Protein AF-A0A258B5C8-F1 (afdb_monomer)

Radius of gyration: 17.37 Å; Cα contacts (8 Å, |Δi|>4): 114; chains: 1; bounding box: 36×29×54 Å

Secondary structure (DSSP, 8-state):
---EEEEEESS---HHHHHHHHHTT-TT------------SEETTEE---EEE---TTHHHHHHHHHHHHHHHHS--S-EEEEEE-EEESS---SSEEEEETTEEEEEPPPHHHHHHHHTT--

pLDDT: mean 73.47, std 18.64, range [35.25, 95.62]

Mean predicted aligned error: 10.36 Å

Foldseek 3Di:
DAQEAEAEEADDDDPVVVVCVQPPPDPVCPDDDDDDDDADQDDPHDGFFWDFFDDDPPPVVVVVVVVVVVVVVVDVDRHYYHYDHGTIGTHDDDDFDWDQDPVGIDTDDDDPVVVVVVVVVPD

Nearest PDB structures (foldseek):
  1nvj-assembly1_B  TM=8.997E-01  e=1.009E-05  Escherichia coli
  7l2a-assembly1_B  TM=7.180E-01  e=1.388E-05  Burkholderia multivorans ATCC 17616
  4ap8-assembly1_A  TM=8.754E-01  e=1.768E-03  Homo sapiens
  6jbz-assembly1_C  TM=6.111E-01  e=5.229E-03  Mycobacterium tuberculosis
  2omd-assembly1_B  TM=7.684E-01  e=3.324E-02  Aquifex aeolicus VF5

Solvent-accessible surface area (backbone atoms only — not comparable to full-atom values): 8117 Å² total; per-residue (Å²): 132,84,53,66,46,79,44,80,38,64,69,85,81,60,67,69,60,54,55,48,57,73,48,54,97,40,92,82,62,84,76,85,88,87,86,83,90,74,60,48,77,68,58,98,92,42,83,61,91,49,43,68,35,71,77,64,87,70,55,60,57,50,54,51,50,52,53,52,50,59,49,48,78,74,40,97,64,82,67,50,76,48,77,47,73,34,42,82,41,62,26,72,71,82,71,83,49,67,47,79,48,101,93,45,75,41,77,55,74,83,57,76,66,55,57,59,56,52,57,74,68,73,121

Sequence (123 aa):
MQNSFIRIQEADFDLTTEVKALRKADPRVGAVVTFVGTVRDMNDGSVVKGMTLEHYPGMTEKALEEIISKAKDRWDIYKTLVIHRVGPLQPEDPFWKKEDTPEGARWVDARITDDAAMARWNK

Structure (mmCIF, N/CA/C/O backbone):
data_AF-A0A258B5C8-F1
#
_entry.id   AF-A0A258B5C8-F1
#
loop_
_atom_site.group_PDB
_atom_site.id
_atom_site.type_symbol
_atom_site.label_atom_id
_atom_site.label_alt_id
_atom_site.label_comp_id
_atom_site.label_asym_id
_atom_site.label_entity_id
_atom_site.label_seq_id
_atom_site.pdbx_PDB_ins_code
_atom_site.Cartn_x
_atom_site.Cartn_y
_atom_site.Cartn_z
_atom_site.occupancy
_atom_site.B_iso_or_equiv
_atom_site.auth_seq_id
_atom_site.auth_comp_id
_atom_site.auth_asym_id
_atom_site.auth_atom_id
_atom_site.pdbx_PDB_model_num
ATOM 1 N N . MET A 1 1 ? -7.441 12.570 14.337 1.00 42.81 1 MET A N 1
ATOM 2 C CA . MET A 1 1 ? -6.109 12.233 13.788 1.00 42.81 1 MET A CA 1
ATOM 3 C C . MET A 1 1 ? -6.305 11.114 12.786 1.00 42.81 1 MET A C 1
ATOM 5 O O . MET A 1 1 ? -6.924 10.116 13.135 1.00 42.81 1 MET A O 1
ATOM 9 N N . GLN A 1 2 ? -5.931 11.328 11.527 1.00 54.56 2 GLN A N 1
ATOM 10 C CA . GLN A 1 2 ? -6.181 10.355 10.466 1.00 54.56 2 GLN A CA 1
ATOM 11 C C . GLN A 1 2 ? -5.204 9.181 10.619 1.00 54.56 2 GLN A C 1
ATOM 13 O O . GLN A 1 2 ? -4.013 9.335 10.384 1.00 54.56 2 GLN A O 1
ATOM 18 N N . ASN A 1 3 ? -5.705 8.007 11.013 1.00 73.56 3 ASN A N 1
ATOM 19 C CA . ASN A 1 3 ? -4.907 6.779 11.114 1.00 73.56 3 ASN A CA 1
ATOM 20 C C . ASN A 1 3 ? -4.712 6.149 9.724 1.00 73.56 3 ASN A C 1
ATOM 22 O O . ASN A 1 3 ? -5.252 5.081 9.428 1.00 73.56 3 ASN A O 1
ATOM 26 N N . SER A 1 4 ? -4.020 6.867 8.845 1.00 80.38 4 SER A N 1
ATOM 27 C CA . SER A 1 4 ? -3.594 6.383 7.535 1.00 80.38 4 SER A CA 1
ATOM 28 C C . SER A 1 4 ? -2.086 6.279 7.510 1.00 80.38 4 SER A C 1
ATOM 30 O O . SER A 1 4 ? -1.396 7.229 7.865 1.00 80.38 4 SER A O 1
ATOM 32 N N . PHE A 1 5 ? -1.593 5.121 7.093 1.00 89.88 5 PHE A N 1
ATOM 33 C CA . PHE A 1 5 ? -0.169 4.845 7.008 1.00 89.88 5 PHE A CA 1
ATOM 34 C C . PHE A 1 5 ? 0.172 4.452 5.575 1.00 89.88 5 PHE A C 1
ATOM 36 O O . PHE A 1 5 ? -0.434 3.535 5.022 1.00 89.88 5 PHE A O 1
ATOM 43 N N . ILE A 1 6 ? 1.142 5.136 4.979 1.00 92.19 6 ILE A N 1
ATOM 44 C CA . ILE A 1 6 ? 1.735 4.759 3.697 1.00 92.19 6 ILE A CA 1
ATOM 45 C C . ILE A 1 6 ? 3.202 4.455 3.961 1.00 92.19 6 ILE A C 1
ATOM 47 O O . ILE A 1 6 ? 3.883 5.215 4.649 1.00 92.19 6 ILE A O 1
ATOM 51 N N . ARG A 1 7 ? 3.675 3.320 3.452 1.00 92.94 7 ARG A N 1
ATOM 52 C CA . ARG A 1 7 ? 5.084 2.935 3.501 1.00 92.94 7 ARG A CA 1
ATOM 53 C C . ARG A 1 7 ? 5.547 2.515 2.121 1.00 92.94 7 ARG A C 1
ATOM 55 O O . ARG A 1 7 ? 5.043 1.537 1.574 1.00 92.94 7 ARG A O 1
ATOM 62 N N . ILE A 1 8 ? 6.528 3.242 1.605 1.00 89.06 8 ILE A N 1
ATOM 63 C CA . ILE A 1 8 ? 7.313 2.838 0.446 1.00 89.06 8 ILE A CA 1
ATOM 64 C C . ILE A 1 8 ? 8.622 2.262 0.985 1.00 89.06 8 ILE A C 1
ATOM 66 O O . ILE A 1 8 ? 9.316 2.935 1.746 1.00 89.06 8 ILE A O 1
ATOM 70 N N . GLN A 1 9 ? 8.921 0.995 0.694 1.00 89.12 9 GLN A N 1
ATOM 71 C CA . GLN A 1 9 ? 10.066 0.303 1.305 1.00 89.12 9 GLN A CA 1
ATOM 72 C C . GLN A 1 9 ? 10.645 -0.786 0.402 1.00 89.12 9 GLN A C 1
ATOM 74 O O . GLN A 1 9 ? 9.924 -1.386 -0.378 1.00 89.12 9 GLN A O 1
ATOM 79 N N . GLU A 1 10 ? 11.930 -1.107 0.532 1.00 84.38 10 GLU A N 1
ATOM 80 C CA . GLU A 1 10 ? 12.522 -2.226 -0.224 1.00 84.38 10 GLU A CA 1
ATOM 81 C C . GLU A 1 10 ? 12.266 -3.584 0.435 1.00 84.38 10 GLU A C 1
ATOM 83 O O . GLU A 1 10 ? 11.944 -4.586 -0.219 1.00 84.38 10 GLU A O 1
ATOM 88 N N . ALA A 1 11 ? 12.388 -3.596 1.763 1.00 88.38 11 ALA A N 1
ATOM 89 C CA . ALA A 1 11 ? 12.211 -4.783 2.576 1.00 88.38 11 ALA A CA 1
ATOM 90 C C . ALA A 1 11 ? 10.814 -5.381 2.388 1.00 88.38 11 ALA A C 1
ATOM 92 O O . ALA A 1 11 ? 9.822 -4.668 2.201 1.00 88.38 11 ALA A O 1
ATOM 93 N N . ASP A 1 12 ? 10.746 -6.704 2.480 1.00 87.31 12 ASP A N 1
ATOM 94 C CA . ASP A 1 12 ? 9.469 -7.400 2.498 1.00 87.31 12 ASP A CA 1
ATOM 95 C C . ASP A 1 12 ? 8.669 -7.089 3.770 1.00 87.31 12 ASP A C 1
ATOM 97 O O . ASP A 1 12 ? 9.188 -6.513 4.733 1.00 87.31 12 ASP A O 1
ATOM 101 N N . PHE A 1 13 ? 7.392 -7.457 3.773 1.00 91.12 13 PHE A N 1
ATOM 102 C CA . PHE A 1 13 ? 6.505 -7.251 4.913 1.00 91.12 13 PHE A CA 1
ATOM 103 C C . PHE A 1 13 ? 5.781 -8.543 5.298 1.00 91.12 13 PHE A C 1
ATOM 105 O O . PHE A 1 13 ? 5.433 -9.363 4.454 1.00 91.12 13 PHE A O 1
ATOM 112 N N . ASP A 1 14 ? 5.499 -8.706 6.592 1.00 94.25 14 ASP A N 1
ATOM 113 C CA . ASP A 1 14 ? 4.679 -9.814 7.082 1.00 94.25 14 ASP A CA 1
ATOM 114 C C . ASP A 1 14 ? 3.212 -9.385 7.185 1.00 94.25 14 ASP A C 1
ATOM 116 O O . ASP A 1 14 ? 2.821 -8.657 8.101 1.00 94.25 14 ASP A O 1
ATOM 120 N N . LEU A 1 15 ? 2.376 -9.873 6.266 1.00 91.81 15 LEU A N 1
ATOM 121 C CA . LEU A 1 15 ? 0.947 -9.544 6.215 1.00 91.81 15 LEU A CA 1
ATOM 122 C C . LEU A 1 15 ? 0.243 -9.759 7.563 1.00 91.81 15 LEU A C 1
ATOM 124 O O . LEU A 1 15 ? -0.596 -8.952 7.969 1.00 91.81 15 LEU A O 1
ATOM 128 N N . THR A 1 16 ? 0.580 -10.838 8.272 1.00 93.88 16 THR A N 1
ATOM 129 C CA . THR A 1 16 ? -0.065 -11.178 9.546 1.00 93.88 16 THR A CA 1
ATOM 130 C C . THR A 1 16 ? 0.218 -10.121 10.610 1.00 93.88 16 THR A C 1
ATOM 132 O O . THR A 1 16 ? -0.690 -9.715 11.344 1.00 93.88 16 THR A O 1
ATOM 135 N N . THR A 1 17 ? 1.462 -9.660 10.700 1.00 94.38 17 THR A N 1
ATOM 136 C CA . THR A 1 17 ? 1.892 -8.596 11.610 1.00 94.38 17 THR A CA 1
ATOM 137 C C . THR A 1 17 ? 1.176 -7.291 11.292 1.00 94.38 17 THR A C 1
ATOM 139 O O . THR A 1 17 ? 0.645 -6.648 12.201 1.00 94.38 17 THR A O 1
ATOM 142 N N . GLU A 1 18 ? 1.064 -6.944 10.012 1.00 94.81 18 GLU A N 1
ATOM 143 C CA . GLU A 1 18 ? 0.440 -5.694 9.578 1.00 94.81 18 GLU A CA 1
ATOM 144 C C . GLU A 1 18 ? -1.074 -5.663 9.833 1.00 94.81 18 GLU A C 1
ATOM 146 O O . GLU A 1 18 ? -1.614 -4.689 10.369 1.00 94.81 18 GLU A O 1
ATOM 151 N N . VAL A 1 19 ? -1.772 -6.771 9.576 1.00 92.88 19 VAL A N 1
ATOM 152 C CA . VAL A 1 19 ? -3.200 -6.911 9.908 1.00 92.88 19 VAL A CA 1
ATOM 153 C C . VAL A 1 19 ? -3.432 -6.850 11.418 1.00 92.88 19 VAL A C 1
ATOM 155 O O . VAL A 1 19 ? -4.377 -6.201 11.881 1.00 92.88 19 VAL A O 1
ATOM 158 N N . LYS A 1 20 ? -2.569 -7.493 12.216 1.00 92.44 20 LYS A N 1
ATOM 159 C CA . LYS A 1 20 ? -2.639 -7.405 13.683 1.00 92.44 20 LYS A CA 1
ATOM 160 C C . LYS A 1 20 ? -2.452 -5.964 14.155 1.00 92.44 20 LYS A C 1
ATOM 162 O O . LYS A 1 20 ? -3.200 -5.529 15.029 1.00 92.44 20 LYS A O 1
ATOM 167 N N . ALA A 1 21 ? -1.509 -5.219 13.576 1.00 91.44 21 ALA A N 1
ATOM 168 C CA . ALA A 1 21 ? -1.266 -3.818 13.910 1.00 91.44 21 ALA A CA 1
ATOM 169 C C . ALA A 1 21 ? -2.473 -2.923 13.579 1.00 91.44 21 ALA A C 1
ATOM 171 O O . ALA A 1 21 ? -2.882 -2.122 14.423 1.00 91.44 21 ALA A O 1
ATOM 172 N N . LEU A 1 22 ? -3.112 -3.117 12.417 1.00 90.00 22 LEU A N 1
ATOM 173 C CA . LEU A 1 22 ? -4.345 -2.408 12.054 1.00 90.00 22 LEU A CA 1
ATOM 174 C C . LEU A 1 22 ? -5.457 -2.634 13.090 1.00 90.00 22 LEU A C 1
ATOM 176 O O . LEU A 1 22 ? -6.100 -1.683 13.535 1.00 90.00 22 LEU A O 1
ATOM 180 N N . ARG A 1 23 ? -5.649 -3.871 13.555 1.00 88.81 23 ARG A N 1
ATOM 181 C CA . ARG A 1 23 ? -6.685 -4.188 14.557 1.00 88.81 23 ARG A CA 1
ATOM 182 C C . ARG A 1 23 ? -6.320 -3.781 15.981 1.00 88.81 23 ARG A C 1
ATOM 184 O O . ARG A 1 23 ? -7.207 -3.648 16.822 1.00 88.81 23 ARG A O 1
ATOM 191 N N . LYS A 1 24 ? -5.030 -3.622 16.282 1.00 87.75 24 LYS A N 1
ATOM 192 C CA . LYS A 1 24 ? -4.547 -3.457 17.654 1.00 87.75 24 LYS A CA 1
ATOM 193 C C . LYS A 1 24 ? -5.212 -2.260 18.338 1.00 87.75 24 LYS A C 1
ATOM 195 O O . LYS A 1 24 ? -5.257 -1.158 17.786 1.00 87.75 24 LYS A O 1
ATOM 200 N N . ALA A 1 25 ? -5.679 -2.512 19.562 1.00 80.38 25 ALA A N 1
ATOM 201 C CA . ALA A 1 25 ? -6.198 -1.521 20.502 1.00 80.38 25 ALA A CA 1
ATOM 202 C C . ALA A 1 25 ? -7.348 -0.638 19.972 1.00 80.38 25 ALA A C 1
ATOM 204 O O . ALA A 1 25 ? -7.529 0.471 20.463 1.00 80.38 25 ALA A O 1
ATOM 205 N N . ASP A 1 26 ? -8.135 -1.111 18.995 1.00 88.00 26 ASP A N 1
ATOM 206 C CA . ASP A 1 26 ? -9.347 -0.411 18.554 1.00 88.00 26 ASP A CA 1
ATOM 207 C C . ASP A 1 26 ? -10.550 -1.371 18.501 1.00 88.00 26 ASP A C 1
ATOM 209 O O . ASP A 1 26 ? -10.706 -2.110 17.525 1.00 88.00 26 ASP A O 1
ATOM 213 N N . PRO A 1 27 ? -11.408 -1.388 19.541 1.00 86.81 27 PRO A N 1
ATOM 214 C CA . PRO A 1 27 ? -12.540 -2.310 19.626 1.00 86.81 27 PRO A CA 1
ATOM 215 C C . PRO A 1 27 ? -13.628 -2.043 18.577 1.00 86.81 27 PRO A C 1
ATOM 217 O O . PRO A 1 27 ? -14.506 -2.881 18.396 1.00 86.81 27 PRO A O 1
ATOM 220 N N . ARG A 1 28 ? -13.581 -0.905 17.869 1.00 89.88 28 ARG A N 1
ATOM 221 C CA . ARG A 1 28 ? -14.528 -0.594 16.788 1.00 89.88 28 ARG A CA 1
ATOM 222 C C . ARG A 1 28 ? -14.228 -1.381 15.512 1.00 89.88 28 ARG A C 1
ATOM 224 O O . ARG A 1 28 ? -15.103 -1.540 14.669 1.00 89.88 28 ARG A O 1
ATOM 231 N N . VAL A 1 29 ? -13.002 -1.884 15.349 1.00 90.19 29 VAL A N 1
ATOM 232 C CA . VAL A 1 29 ? -12.587 -2.613 14.143 1.00 90.19 29 VAL A CA 1
ATOM 233 C C . VAL A 1 29 ? -13.184 -4.027 14.148 1.00 90.19 29 VAL A C 1
ATOM 235 O O . VAL A 1 29 ? -12.587 -4.972 14.665 1.00 90.19 29 VAL A O 1
ATOM 238 N N . GLY A 1 30 ? -14.366 -4.170 13.543 1.00 90.38 30 GLY A N 1
ATOM 239 C CA . GLY A 1 30 ? -15.073 -5.449 13.390 1.00 90.38 30 GLY A CA 1
ATOM 240 C C . GLY A 1 30 ? -14.647 -6.282 12.174 1.00 90.38 30 GLY A C 1
ATOM 241 O O . GLY A 1 30 ? -14.880 -7.488 12.151 1.00 90.38 30 GLY A O 1
ATOM 242 N N . ALA A 1 31 ? -13.994 -5.672 11.182 1.00 92.00 31 ALA A N 1
ATOM 243 C CA . ALA A 1 31 ? -13.540 -6.343 9.966 1.00 92.00 31 ALA A CA 1
ATOM 244 C C . ALA A 1 31 ? -12.244 -5.716 9.432 1.00 92.00 31 ALA A C 1
ATOM 246 O O . ALA A 1 31 ? -12.003 -4.522 9.609 1.00 92.00 31 ALA A O 1
ATOM 247 N N . VAL A 1 32 ? -11.422 -6.527 8.761 1.00 93.31 32 VAL A N 1
ATOM 248 C CA . VAL A 1 32 ? -10.259 -6.074 7.986 1.00 93.31 32 VAL A CA 1
ATOM 249 C C . VAL A 1 32 ? -10.307 -6.750 6.627 1.00 93.31 32 VAL A C 1
ATOM 251 O O . VAL A 1 32 ? -10.473 -7.965 6.549 1.00 93.31 32 VAL A O 1
ATOM 254 N N . VAL A 1 33 ? -10.147 -5.957 5.573 1.00 95.62 33 VAL A N 1
ATOM 255 C CA . VAL A 1 33 ? -10.016 -6.433 4.196 1.00 95.62 33 VAL A CA 1
ATOM 256 C C . VAL A 1 33 ? -8.583 -6.181 3.753 1.00 95.62 33 VAL A C 1
ATOM 258 O O . VAL A 1 33 ? -8.039 -5.107 4.011 1.00 95.62 33 VAL A O 1
ATOM 261 N N . THR A 1 34 ? -7.969 -7.169 3.107 1.00 94.19 34 THR A N 1
ATOM 262 C CA . THR A 1 34 ? -6.607 -7.067 2.582 1.00 94.19 34 THR A CA 1
ATOM 263 C C . THR A 1 34 ? -6.566 -7.422 1.107 1.00 94.19 34 THR A C 1
ATOM 265 O O . THR A 1 34 ? -7.332 -8.250 0.617 1.00 94.19 34 THR A O 1
ATOM 268 N N . PHE A 1 35 ? -5.630 -6.792 0.409 1.00 93.75 35 PHE A N 1
ATOM 269 C CA . PHE A 1 35 ? -5.227 -7.145 -0.940 1.00 93.75 35 PHE A CA 1
ATOM 270 C C . PHE A 1 35 ? -3.701 -7.198 -0.959 1.00 93.75 35 PHE A C 1
ATOM 272 O O . PHE A 1 35 ? -3.053 -6.298 -0.427 1.00 93.75 35 PHE A O 1
ATOM 279 N N . VAL A 1 36 ? -3.137 -8.255 -1.540 1.00 90.62 36 VAL A N 1
ATOM 280 C CA . VAL A 1 36 ? -1.692 -8.409 -1.731 1.00 90.62 36 VAL A CA 1
ATOM 281 C C . VAL A 1 36 ? -1.461 -8.741 -3.196 1.00 90.62 36 VAL A C 1
ATOM 283 O O . VAL A 1 36 ? -1.923 -9.775 -3.677 1.00 90.62 36 VAL A O 1
ATOM 286 N N . GLY A 1 37 ? -0.777 -7.842 -3.898 1.00 84.38 37 GLY A N 1
ATOM 287 C CA . GLY A 1 37 ? -0.241 -8.118 -5.223 1.00 84.38 37 GLY A CA 1
ATOM 288 C C . GLY A 1 37 ? 1.085 -8.855 -5.085 1.00 84.38 37 GLY A C 1
ATOM 289 O O . GLY A 1 37 ? 1.917 -8.471 -4.265 1.00 84.38 37 GLY A O 1
ATOM 290 N N . THR A 1 38 ? 1.264 -9.917 -5.863 1.00 76.31 38 THR A N 1
ATOM 291 C CA . THR A 1 38 ? 2.550 -10.595 -6.005 1.00 76.31 38 THR A CA 1
ATOM 292 C C . THR A 1 38 ? 2.951 -10.611 -7.464 1.00 76.31 38 THR A C 1
ATOM 294 O O . THR A 1 38 ? 2.129 -10.828 -8.358 1.00 76.31 38 THR A O 1
ATOM 297 N N . VAL A 1 39 ? 4.243 -10.452 -7.645 1.00 69.00 39 VAL A N 1
ATOM 298 C CA . VAL A 1 39 ? 4.987 -10.523 -8.887 1.00 69.00 39 VAL A CA 1
ATOM 299 C C . VAL A 1 39 ? 4.774 -11.906 -9.546 1.00 69.00 39 VAL A C 1
ATOM 301 O O . VAL A 1 39 ? 4.917 -12.920 -8.857 1.00 69.00 39 VAL A O 1
ATOM 304 N N . ARG A 1 40 ? 4.334 -11.990 -10.814 1.00 64.75 40 ARG A N 1
ATOM 305 C CA . ARG A 1 40 ? 3.987 -13.265 -11.484 1.00 64.75 40 ARG A CA 1
ATOM 306 C C . ARG A 1 40 ? 5.127 -13.809 -12.350 1.00 64.75 40 ARG A C 1
ATOM 308 O O . ARG A 1 40 ? 5.844 -13.086 -13.013 1.00 64.75 40 ARG A O 1
ATOM 315 N N . ASP A 1 41 ? 5.244 -15.129 -12.407 1.00 51.72 41 ASP A N 1
ATOM 316 C CA . ASP A 1 41 ? 6.360 -15.819 -13.075 1.00 51.72 41 ASP A CA 1
ATOM 317 C C . ASP A 1 41 ? 6.231 -15.912 -14.620 1.00 51.72 41 ASP A C 1
ATOM 319 O O . ASP A 1 41 ? 7.098 -16.470 -15.290 1.00 51.72 41 ASP A O 1
ATOM 323 N N . MET A 1 42 ? 5.143 -15.408 -15.228 1.00 52.09 42 MET A N 1
ATOM 324 C CA . MET A 1 42 ? 4.875 -15.565 -16.667 1.00 52.09 42 MET A CA 1
ATOM 325 C C . MET A 1 42 ? 4.020 -14.430 -17.241 1.00 52.09 42 MET A C 1
ATOM 327 O O . MET A 1 42 ? 2.815 -14.362 -16.982 1.00 52.09 42 MET A O 1
ATOM 331 N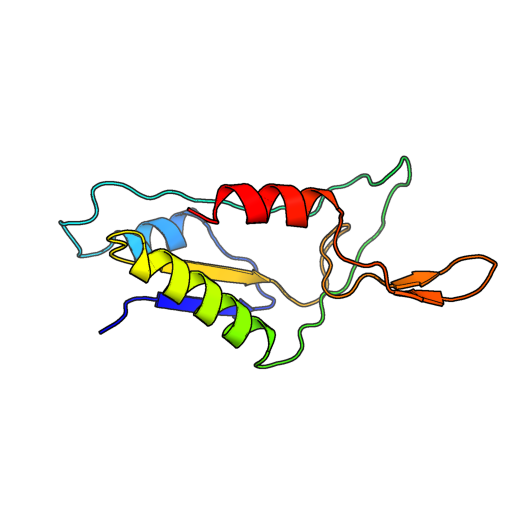 N . ASN A 1 43 ? 4.610 -13.659 -18.159 1.00 52.69 43 ASN A N 1
ATOM 332 C CA . ASN A 1 43 ? 3.904 -12.673 -18.976 1.00 52.69 43 ASN A CA 1
ATOM 333 C C . ASN A 1 43 ? 3.980 -13.087 -20.454 1.00 52.69 43 ASN A C 1
ATOM 335 O O . ASN A 1 43 ? 5.068 -13.355 -20.972 1.00 52.69 43 ASN A O 1
ATOM 339 N N . ASP A 1 44 ? 2.823 -13.174 -21.119 1.00 54.50 44 ASP A N 1
ATOM 340 C CA . ASP A 1 44 ? 2.670 -13.434 -22.562 1.00 54.50 44 ASP A CA 1
ATOM 341 C C . ASP A 1 44 ? 3.572 -14.556 -23.134 1.00 54.50 44 ASP A C 1
ATOM 343 O O . ASP A 1 44 ? 4.105 -14.460 -24.237 1.00 54.50 44 ASP A O 1
ATOM 347 N N . GLY A 1 45 ? 3.750 -15.649 -22.381 1.00 52.56 45 GLY A N 1
ATOM 348 C CA . GLY A 1 45 ? 4.496 -16.836 -22.828 1.00 52.56 45 GLY A CA 1
ATOM 349 C C . GLY A 1 45 ? 6.024 -16.744 -22.718 1.00 52.56 45 GLY A C 1
ATOM 350 O O . GLY A 1 45 ? 6.716 -17.637 -23.204 1.00 52.56 45 GLY A O 1
ATOM 351 N N . SER A 1 46 ? 6.560 -15.708 -22.067 1.00 47.00 46 SER A N 1
ATOM 352 C CA . SER A 1 46 ? 7.999 -15.533 -21.837 1.00 47.00 46 SER A CA 1
ATOM 353 C C . SER A 1 46 ? 8.369 -15.688 -20.354 1.00 47.00 46 SER A C 1
ATOM 355 O O . SER A 1 46 ? 7.697 -15.151 -19.476 1.00 47.00 46 SER A O 1
ATOM 357 N N . VAL A 1 47 ? 9.437 -16.452 -20.078 1.00 49.69 47 VAL A N 1
ATOM 358 C CA . VAL A 1 47 ? 10.008 -16.624 -18.728 1.00 49.69 47 VAL A CA 1
ATOM 359 C C . VAL A 1 47 ? 10.808 -15.378 -18.391 1.00 49.69 47 VAL A C 1
ATOM 361 O O . VAL A 1 47 ? 11.748 -15.024 -19.106 1.00 49.69 47 VAL A O 1
ATOM 364 N N . VAL A 1 48 ? 10.465 -14.719 -17.298 1.00 51.66 48 VAL A N 1
ATOM 365 C CA . VAL A 1 48 ? 11.111 -13.471 -16.905 1.00 51.66 48 VAL A CA 1
ATOM 366 C C . VAL A 1 48 ? 12.145 -13.774 -15.797 1.00 51.66 48 VAL A C 1
ATOM 368 O O . VAL A 1 48 ? 11.988 -14.724 -15.039 1.00 51.66 48 VAL A O 1
ATOM 371 N N . LYS A 1 49 ? 13.262 -13.029 -15.725 1.00 43.56 49 LYS A N 1
ATOM 372 C CA . LYS A 1 49 ? 14.426 -13.359 -14.857 1.00 43.56 49 LYS A CA 1
ATOM 373 C C . LYS A 1 49 ? 14.672 -12.421 -13.658 1.00 43.56 49 LYS A C 1
ATOM 375 O O . LYS A 1 49 ? 15.557 -12.703 -12.855 1.00 43.56 49 LYS A O 1
ATOM 380 N N . GLY A 1 50 ? 13.937 -11.317 -13.5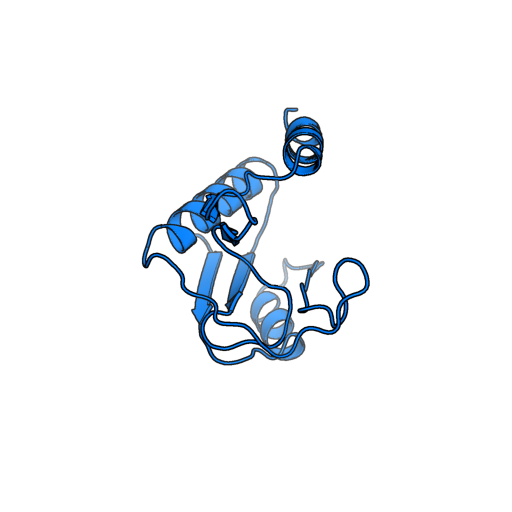31 1.00 45.97 50 GLY A N 1
ATOM 381 C CA . GLY A 1 50 ? 14.091 -10.314 -12.467 1.00 45.97 50 GLY A CA 1
ATOM 382 C C . GLY A 1 50 ? 13.762 -8.898 -12.950 1.00 45.97 50 GLY A C 1
ATOM 383 O O . GLY A 1 50 ? 13.593 -8.692 -14.151 1.00 45.97 50 GLY A O 1
ATOM 384 N N . MET A 1 51 ? 13.642 -7.937 -12.030 1.00 49.97 51 MET A N 1
ATOM 385 C CA . MET A 1 51 ? 13.152 -6.573 -12.270 1.00 49.97 51 MET A CA 1
ATOM 386 C C . MET A 1 51 ? 13.582 -5.599 -11.146 1.00 49.97 51 MET A C 1
ATOM 388 O O . MET A 1 51 ? 13.931 -6.022 -10.052 1.00 49.97 51 MET A O 1
ATOM 392 N N . THR A 1 52 ? 13.564 -4.286 -11.387 1.00 48.09 52 THR A N 1
ATOM 393 C CA . THR A 1 52 ? 13.882 -3.253 -10.380 1.00 48.09 52 THR A CA 1
ATOM 394 C C . THR A 1 52 ? 12.766 -2.217 -10.336 1.00 48.09 52 THR A C 1
ATOM 396 O O . THR A 1 52 ? 12.439 -1.632 -11.364 1.00 48.09 52 THR A O 1
ATOM 399 N N . LEU A 1 53 ? 12.189 -1.991 -9.155 1.00 54.88 53 LEU A N 1
ATOM 400 C CA . LEU A 1 53 ? 11.197 -0.949 -8.910 1.00 54.88 53 LEU A CA 1
ATOM 401 C C . LEU A 1 53 ? 11.869 0.347 -8.461 1.00 54.88 53 LEU A C 1
ATOM 403 O O . LEU A 1 53 ? 12.381 0.447 -7.346 1.00 54.88 53 LEU A O 1
ATOM 407 N N . GLU A 1 54 ? 11.796 1.366 -9.307 1.00 50.31 54 GLU A N 1
ATOM 408 C CA . GLU A 1 54 ? 12.088 2.742 -8.922 1.00 50.31 54 GLU A CA 1
ATOM 409 C C . GLU A 1 54 ? 10.772 3.478 -8.655 1.00 50.31 54 GLU A C 1
ATOM 411 O O . GLU A 1 54 ? 9.785 3.303 -9.367 1.00 50.31 54 GLU A O 1
ATOM 416 N N . HIS A 1 55 ? 10.749 4.309 -7.617 1.00 54.16 55 HIS A N 1
ATOM 417 C CA . HIS A 1 55 ? 9.644 5.227 -7.362 1.00 54.16 55 HIS A CA 1
ATOM 4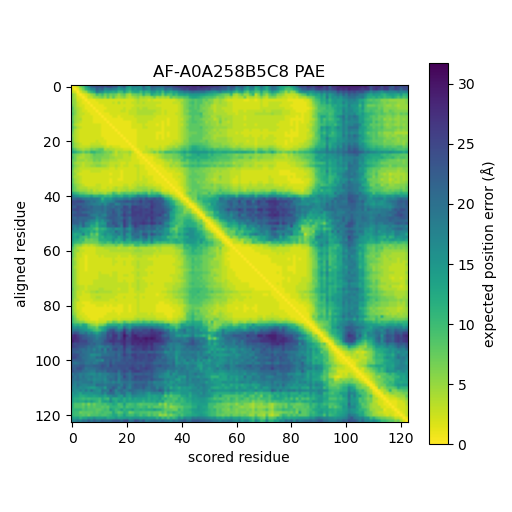18 C C . HIS A 1 55 ? 10.171 6.647 -7.482 1.00 54.16 55 HIS A C 1
ATOM 420 O O . HIS A 1 55 ? 11.327 6.910 -7.154 1.00 54.16 55 HIS A O 1
ATOM 426 N N . TYR A 1 56 ? 9.318 7.571 -7.921 1.00 57.81 56 TYR A N 1
ATOM 427 C CA . TYR A 1 56 ? 9.630 8.987 -7.802 1.00 57.81 56 TYR A CA 1
ATOM 428 C C . TYR A 1 56 ? 9.324 9.413 -6.361 1.00 57.81 56 TYR A C 1
ATOM 430 O O . TYR A 1 56 ? 8.138 9.414 -5.990 1.00 57.81 56 TYR A O 1
ATOM 438 N N . PRO A 1 57 ? 10.340 9.744 -5.539 1.00 62.12 57 PRO A N 1
ATOM 439 C CA . PRO A 1 57 ? 10.124 10.030 -4.129 1.00 62.12 57 PRO A CA 1
ATOM 440 C C . PRO A 1 57 ? 9.133 11.181 -3.959 1.00 62.12 57 PRO A C 1
ATOM 442 O O . PRO A 1 57 ? 9.294 12.260 -4.536 1.00 62.12 57 PRO A O 1
ATOM 445 N N . GLY A 1 58 ? 8.071 10.940 -3.198 1.00 66.12 58 GLY A N 1
ATOM 446 C CA . GLY A 1 58 ? 7.051 11.927 -2.870 1.00 66.12 58 GLY A CA 1
ATOM 447 C C . GLY A 1 58 ? 5.903 12.069 -3.872 1.00 66.12 58 GLY A C 1
ATOM 448 O O . GLY A 1 58 ? 4.893 12.660 -3.499 1.00 66.12 58 GLY A O 1
ATOM 449 N N . MET A 1 59 ? 5.985 11.565 -5.111 1.00 74.06 59 MET A N 1
ATOM 450 C CA . MET A 1 59 ? 4.805 11.543 -6.002 1.00 74.06 59 MET A CA 1
ATOM 451 C C . MET A 1 59 ? 3.926 10.319 -5.754 1.00 74.06 59 MET A C 1
ATOM 453 O O . MET A 1 59 ? 2.702 10.434 -5.737 1.00 74.06 59 MET A O 1
ATOM 457 N N . THR A 1 60 ? 4.548 9.163 -5.527 1.00 76.94 60 THR A N 1
ATOM 458 C CA . THR A 1 60 ? 3.834 7.902 -5.278 1.00 76.94 60 THR A CA 1
ATOM 459 C C . THR A 1 60 ? 3.023 7.993 -3.989 1.00 76.94 60 THR A C 1
ATOM 461 O O . THR A 1 60 ? 1.843 7.654 -3.960 1.00 76.94 60 THR A O 1
ATOM 464 N N . GLU A 1 61 ? 3.632 8.530 -2.935 1.00 83.06 61 GLU A N 1
ATOM 465 C CA . GLU A 1 61 ? 2.997 8.754 -1.644 1.00 83.06 61 GLU A CA 1
ATOM 466 C C . GLU A 1 61 ? 1.800 9.693 -1.777 1.00 83.06 61 GLU A C 1
ATOM 468 O O . GLU A 1 61 ? 0.713 9.337 -1.335 1.00 83.06 61 GLU A O 1
ATOM 473 N N . LYS A 1 62 ? 1.952 10.828 -2.472 1.00 81.25 62 LYS A N 1
ATOM 474 C CA . LYS A 1 62 ? 0.850 11.776 -2.708 1.00 81.25 62 LYS A CA 1
ATOM 475 C C . LYS A 1 62 ? -0.323 11.138 -3.447 1.00 81.25 62 LYS A C 1
ATOM 477 O O . LYS A 1 62 ? -1.468 11.315 -3.043 1.00 81.25 62 LYS A O 1
ATOM 482 N N . ALA A 1 63 ? -0.055 10.363 -4.498 1.00 84.19 63 ALA A N 1
ATOM 483 C CA . ALA A 1 63 ? -1.112 9.672 -5.233 1.00 8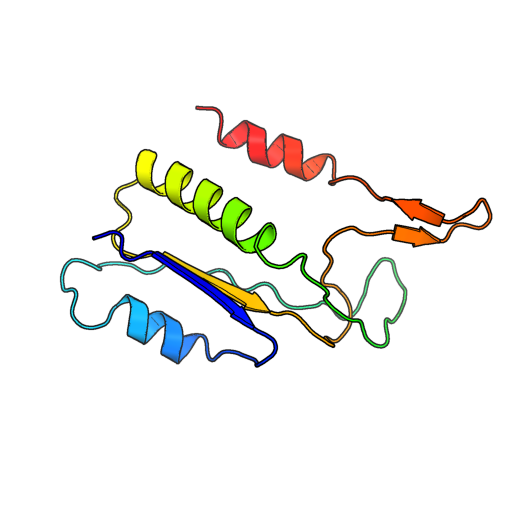4.19 63 ALA A CA 1
ATOM 484 C C . ALA A 1 63 ? -1.871 8.678 -4.332 1.00 84.19 63 ALA A C 1
ATOM 486 O O . ALA A 1 63 ? -3.102 8.611 -4.365 1.00 84.19 63 ALA A O 1
ATOM 487 N N . LEU A 1 64 ? -1.153 7.939 -3.479 1.00 89.25 64 LEU A N 1
ATOM 488 C CA . LEU A 1 64 ? -1.757 7.030 -2.504 1.00 89.25 64 LEU A CA 1
ATOM 489 C C . LEU A 1 64 ? -2.555 7.781 -1.428 1.00 89.25 64 LEU A C 1
ATOM 491 O O . LEU A 1 64 ? -3.647 7.342 -1.067 1.00 89.25 64 LEU A O 1
ATOM 495 N N . GLU A 1 65 ? -2.053 8.918 -0.943 1.00 91.06 65 GLU A N 1
ATOM 496 C CA . GLU A 1 65 ? -2.763 9.786 0.004 1.00 91.06 65 GLU A CA 1
ATOM 497 C C . GLU A 1 65 ? -4.089 10.277 -0.580 1.00 91.06 65 GLU A C 1
ATOM 499 O O . GLU A 1 65 ? -5.125 10.177 0.079 1.00 91.06 65 GLU A O 1
ATOM 504 N N . GLU A 1 66 ? -4.090 10.732 -1.835 1.00 90.31 66 GLU A N 1
ATOM 505 C CA . GLU A 1 66 ? -5.304 11.172 -2.525 1.00 90.31 66 GLU A CA 1
ATOM 506 C C . GLU A 1 66 ? -6.332 10.044 -2.674 1.00 90.31 66 GLU A C 1
ATOM 508 O O . GLU A 1 66 ? -7.527 10.260 -2.453 1.00 90.31 66 GLU A O 1
ATOM 513 N N . ILE A 1 67 ? -5.889 8.830 -3.021 1.00 90.88 67 ILE A N 1
ATOM 514 C CA . ILE A 1 67 ? -6.765 7.652 -3.122 1.00 90.88 67 ILE A CA 1
ATOM 515 C C . ILE A 1 67 ? -7.390 7.333 -1.760 1.00 90.88 67 ILE A C 1
ATOM 517 O O . ILE A 1 67 ? -8.601 7.116 -1.665 1.00 90.88 67 ILE A O 1
ATOM 521 N N . ILE A 1 68 ? -6.582 7.333 -0.696 1.00 93.06 68 ILE A N 1
ATOM 522 C CA . ILE A 1 68 ? -7.055 7.071 0.666 1.00 93.06 68 ILE A CA 1
ATOM 523 C C . ILE A 1 68 ? -8.044 8.148 1.111 1.00 93.06 68 ILE A C 1
ATOM 525 O O . ILE A 1 68 ? -9.073 7.807 1.698 1.00 93.06 68 ILE A O 1
ATOM 529 N N . SER A 1 69 ? -7.762 9.422 0.825 1.00 91.88 69 SER A N 1
ATOM 530 C CA . SER A 1 69 ? -8.664 10.530 1.152 1.00 91.88 69 SER A CA 1
ATOM 531 C C . SER A 1 69 ? -10.017 10.335 0.475 1.00 91.88 69 SER A C 1
ATOM 533 O O . SER A 1 69 ? -11.035 10.275 1.157 1.00 91.88 69 SER A O 1
ATOM 535 N N . LYS A 1 70 ? -10.027 10.101 -0.844 1.00 91.94 70 LYS A N 1
ATOM 536 C CA . LYS A 1 70 ? -11.260 9.855 -1.609 1.00 91.94 70 LYS A CA 1
ATOM 537 C C . LYS A 1 70 ? -12.044 8.648 -1.086 1.00 91.94 70 LYS A C 1
ATOM 539 O O . LYS A 1 70 ? -13.272 8.670 -1.093 1.00 91.94 70 LYS A O 1
ATOM 544 N N . ALA A 1 71 ? -11.366 7.591 -0.636 1.00 92.56 71 ALA A N 1
ATOM 545 C CA . ALA A 1 71 ? -12.029 6.438 -0.032 1.00 92.56 71 ALA A CA 1
ATOM 546 C C . ALA A 1 71 ? -12.659 6.785 1.328 1.00 92.56 71 ALA A C 1
ATOM 548 O O . ALA A 1 71 ? -13.796 6.405 1.592 1.00 92.56 71 ALA A O 1
ATOM 549 N N . LYS A 1 72 ? -11.954 7.539 2.176 1.00 91.94 72 LYS A N 1
ATOM 550 C CA . LYS A 1 72 ? -12.459 7.979 3.485 1.00 91.94 72 LYS A CA 1
ATOM 551 C C . LYS A 1 72 ? -13.612 8.972 3.391 1.00 91.94 72 LYS A C 1
ATOM 553 O O . LYS A 1 72 ? -14.484 8.955 4.251 1.00 91.94 72 LYS A O 1
ATOM 558 N N . ASP A 1 73 ? -13.647 9.784 2.340 1.00 92.81 73 ASP A N 1
ATOM 559 C CA . ASP A 1 73 ? -14.778 10.676 2.075 1.00 92.81 73 ASP A CA 1
ATOM 560 C C . ASP A 1 73 ? -16.050 9.890 1.708 1.00 92.81 73 ASP A C 1
ATOM 562 O O . ASP A 1 73 ? -17.165 10.370 1.906 1.00 92.81 73 ASP A O 1
ATOM 566 N N . ARG A 1 74 ? -15.896 8.667 1.181 1.00 93.44 74 ARG A N 1
ATOM 567 C CA . ARG A 1 74 ? -16.999 7.811 0.714 1.00 93.44 74 ARG A CA 1
ATOM 568 C C . ARG A 1 74 ? -17.446 6.768 1.735 1.00 93.44 74 ARG A C 1
ATOM 570 O O . ARG A 1 74 ? -18.607 6.364 1.712 1.00 93.44 74 ARG A O 1
ATOM 577 N N . TRP A 1 75 ? -16.545 6.308 2.601 1.00 93.25 7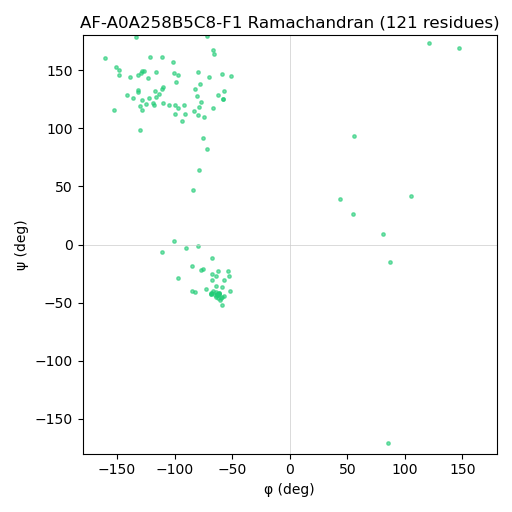5 TRP A N 1
ATOM 578 C CA . TRP A 1 75 ? -16.800 5.224 3.549 1.00 93.25 75 TRP A CA 1
ATOM 579 C C . TRP A 1 75 ? -16.197 5.523 4.922 1.00 93.25 75 TRP A C 1
ATOM 581 O O . TRP A 1 75 ? -15.092 6.055 5.023 1.00 93.25 75 TRP A O 1
ATOM 591 N N . ASP A 1 76 ? -16.886 5.099 5.986 1.00 91.81 76 ASP A N 1
ATOM 592 C CA . ASP A 1 76 ? -16.390 5.195 7.365 1.00 91.81 76 ASP A CA 1
ATOM 593 C C . ASP A 1 76 ? -15.258 4.181 7.610 1.00 91.81 76 ASP A C 1
ATOM 595 O O . ASP A 1 76 ? -15.462 3.061 8.082 1.00 91.81 76 ASP A O 1
ATOM 599 N N . ILE A 1 77 ? -14.044 4.556 7.204 1.00 92.31 77 ILE A N 1
ATOM 600 C CA . ILE A 1 77 ? -12.844 3.726 7.313 1.00 92.31 77 ILE A CA 1
ATOM 601 C C . ILE A 1 77 ? -12.036 4.159 8.538 1.00 92.31 77 ILE A C 1
ATOM 603 O O . ILE A 1 77 ? -11.408 5.221 8.553 1.00 92.31 77 ILE A O 1
ATOM 607 N N . TYR A 1 78 ? -11.961 3.286 9.545 1.00 90.56 78 TYR A N 1
ATOM 608 C CA . TYR A 1 78 ? -11.248 3.584 10.792 1.00 90.56 78 TYR A CA 1
ATOM 609 C C . TYR A 1 78 ? -9.732 3.702 10.627 1.00 90.56 78 TYR A C 1
ATOM 611 O O . TYR A 1 78 ? -9.109 4.586 11.224 1.00 90.56 78 TYR A O 1
ATOM 619 N N . LYS A 1 79 ? -9.121 2.808 9.844 1.00 92.38 79 LYS A N 1
ATOM 620 C CA . LYS A 1 79 ? -7.669 2.757 9.634 1.00 92.38 79 LYS A CA 1
ATOM 621 C C . LYS A 1 79 ? -7.342 2.259 8.232 1.00 92.38 79 LYS A C 1
ATOM 623 O O . LYS A 1 79 ? -8.031 1.381 7.719 1.00 92.38 79 LYS A O 1
ATOM 628 N N . THR A 1 80 ? -6.268 2.783 7.648 1.00 94.06 80 THR A N 1
ATOM 629 C CA . THR A 1 80 ? -5.713 2.290 6.380 1.00 94.06 80 THR A CA 1
ATOM 630 C C . THR A 1 80 ? -4.209 2.096 6.490 1.00 94.06 80 THR A C 1
ATOM 632 O O . THR A 1 80 ? -3.522 2.857 7.173 1.00 94.06 80 THR A O 1
ATOM 635 N N . LEU A 1 81 ? -3.701 1.082 5.796 1.00 94.62 81 LEU A N 1
ATOM 636 C CA . LEU A 1 81 ? -2.278 0.868 5.584 1.00 94.62 81 LEU A CA 1
ATOM 637 C C . LEU A 1 81 ? -2.068 0.487 4.121 1.00 94.62 81 LEU A C 1
ATOM 639 O O . L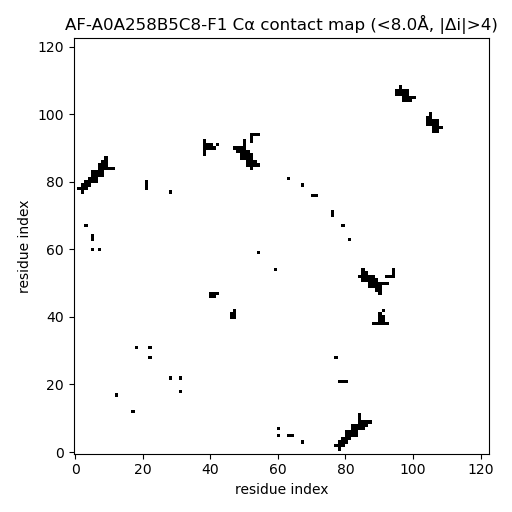EU A 1 81 ? -2.687 -0.462 3.645 1.00 94.62 81 LEU A O 1
ATOM 643 N N . VAL A 1 82 ? -1.191 1.216 3.440 1.00 95.12 82 VAL A N 1
ATOM 644 C CA . VAL A 1 82 ? -0.676 0.845 2.123 1.00 95.12 82 VAL A CA 1
ATOM 645 C C . VAL A 1 82 ? 0.826 0.651 2.258 1.00 95.12 82 VAL A C 1
ATOM 647 O O . VAL A 1 82 ? 1.538 1.574 2.650 1.00 95.12 82 VAL A O 1
ATOM 650 N N . ILE A 1 83 ? 1.298 -0.556 1.962 1.00 92.69 83 ILE A N 1
ATOM 651 C CA . ILE A 1 83 ? 2.724 -0.846 1.819 1.00 92.69 83 ILE A CA 1
A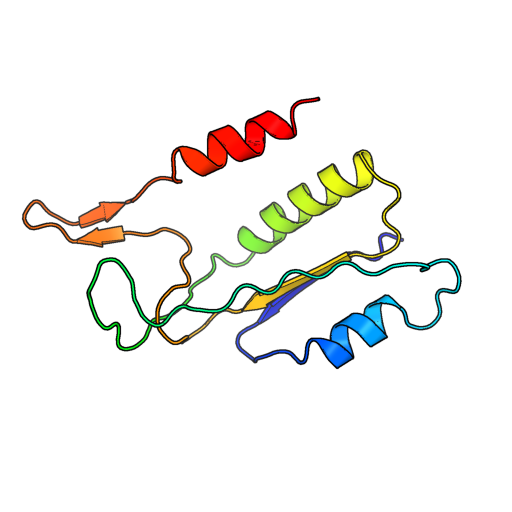TOM 652 C C . ILE A 1 83 ? 2.964 -1.113 0.343 1.00 92.69 83 ILE A C 1
ATOM 654 O O . ILE A 1 83 ? 2.343 -2.011 -0.223 1.00 92.69 83 ILE A O 1
ATOM 658 N N . HIS A 1 84 ? 3.847 -0.336 -0.270 1.00 88.81 84 HIS A N 1
ATOM 659 C CA . HIS A 1 84 ? 4.276 -0.559 -1.640 1.00 88.81 84 HIS A CA 1
ATOM 660 C C . HIS A 1 84 ? 5.779 -0.814 -1.642 1.00 88.81 84 HIS A C 1
ATOM 662 O O . HIS A 1 84 ? 6.555 -0.010 -1.117 1.00 88.81 84 HIS A O 1
ATOM 668 N N . ARG A 1 85 ? 6.183 -1.979 -2.159 1.00 86.75 85 ARG A N 1
ATOM 669 C CA . ARG A 1 85 ? 7.597 -2.334 -2.209 1.00 86.75 85 ARG A CA 1
ATOM 670 C C . ARG A 1 85 ? 8.285 -1.640 -3.381 1.00 86.75 85 ARG A C 1
ATOM 672 O O . ARG A 1 85 ? 7.646 -1.393 -4.393 1.00 86.75 85 ARG A O 1
ATOM 679 N N . VAL A 1 86 ? 9.566 -1.323 -3.224 1.00 80.06 86 VAL A N 1
ATOM 680 C CA . VAL A 1 86 ? 10.458 -0.786 -4.267 1.00 80.06 86 VAL A CA 1
ATOM 681 C C . VAL A 1 86 ? 11.792 -1.546 -4.253 1.00 80.06 86 VAL A C 1
ATOM 683 O O . VAL A 1 86 ? 11.974 -2.449 -3.441 1.00 80.06 86 VAL A O 1
ATOM 686 N N . GLY A 1 87 ? 12.728 -1.227 -5.143 1.00 73.56 87 GLY A N 1
ATOM 687 C CA . GLY A 1 87 ? 14.011 -1.925 -5.255 1.00 73.56 87 GLY A CA 1
ATOM 688 C C . GLY A 1 87 ? 13.957 -3.180 -6.143 1.00 73.56 87 GLY A C 1
ATOM 689 O O . GLY A 1 87 ? 12.978 -3.395 -6.859 1.00 73.56 87 GLY A O 1
ATOM 690 N N . PRO A 1 88 ? 15.023 -3.998 -6.172 1.00 60.66 88 PRO A N 1
ATOM 691 C CA . PRO A 1 88 ? 15.094 -5.181 -7.027 1.00 60.66 88 PRO A CA 1
ATOM 692 C C . PRO A 1 88 ? 14.075 -6.249 -6.594 1.00 60.66 88 PRO A C 1
ATOM 694 O O . PRO A 1 88 ? 14.152 -6.791 -5.492 1.00 60.66 88 PRO A O 1
ATOM 697 N N . LEU A 1 89 ? 13.133 -6.570 -7.480 1.00 55.94 89 LEU A N 1
ATOM 698 C CA . LEU A 1 89 ? 12.095 -7.588 -7.323 1.00 55.94 89 LEU A CA 1
ATOM 699 C C . LEU A 1 89 ? 12.202 -8.639 -8.443 1.00 55.94 89 LEU A C 1
ATOM 701 O O . LEU A 1 89 ? 12.835 -8.432 -9.469 1.00 55.94 89 LEU A O 1
ATOM 705 N N . GLN A 1 90 ? 11.616 -9.818 -8.265 1.00 46.06 90 GLN A N 1
ATOM 706 C CA . GLN A 1 90 ? 11.507 -10.805 -9.351 1.00 46.06 90 GLN A CA 1
ATOM 707 C C . GLN A 1 90 ? 10.462 -10.303 -10.395 1.00 46.06 90 GLN A C 1
ATOM 709 O O . GLN A 1 90 ? 9.970 -9.189 -10.249 1.00 46.06 90 GLN A O 1
ATOM 714 N N . PRO A 1 91 ? 10.171 -11.004 -11.496 1.00 37.41 91 PRO A N 1
ATOM 715 C CA . PRO A 1 91 ? 9.342 -10.498 -12.608 1.00 37.41 91 PRO A CA 1
ATOM 716 C C . PRO A 1 91 ? 7.865 -10.110 -12.388 1.00 37.41 91 PRO A C 1
ATOM 718 O O . PRO A 1 91 ? 7.105 -10.957 -11.938 1.00 37.41 91 PRO A O 1
ATOM 721 N N . GLU A 1 92 ? 7.444 -8.896 -12.816 1.00 45.22 92 GLU A N 1
ATOM 722 C CA . GLU A 1 92 ? 6.048 -8.350 -12.913 1.00 45.22 92 GLU A CA 1
ATOM 723 C C . GLU A 1 92 ? 5.504 -7.299 -11.897 1.00 45.22 92 GLU A C 1
ATOM 725 O O . GLU A 1 92 ? 4.317 -7.314 -11.585 1.00 45.22 92 GLU A O 1
ATOM 730 N N . ASP A 1 93 ? 6.278 -6.289 -11.496 1.00 38.47 93 ASP A N 1
ATOM 731 C CA . ASP A 1 93 ? 5.769 -5.021 -10.918 1.00 38.47 93 ASP A CA 1
ATOM 732 C C . ASP A 1 93 ? 6.277 -3.768 -11.697 1.00 38.47 93 ASP A C 1
ATOM 734 O O . ASP A 1 93 ? 7.477 -3.521 -11.787 1.00 38.47 93 ASP A O 1
ATOM 738 N N . PRO A 1 94 ? 5.401 -2.916 -12.261 1.00 35.25 94 PRO A N 1
ATOM 739 C CA . PRO A 1 94 ? 5.783 -1.634 -12.872 1.00 35.25 94 PRO A CA 1
ATOM 740 C C . PRO A 1 94 ? 5.500 -0.406 -11.984 1.00 35.25 94 PRO A C 1
ATOM 742 O O . PRO A 1 94 ? 4.536 -0.405 -11.226 1.00 35.25 94 PRO A O 1
ATOM 745 N N . PHE A 1 95 ? 6.220 0.700 -12.235 1.00 48.53 95 PHE A N 1
ATOM 746 C CA . PHE A 1 95 ? 5.596 2.019 -12.451 1.00 48.53 95 PHE A CA 1
ATOM 747 C C . PHE A 1 95 ? 6.336 2.794 -13.567 1.00 48.53 95 PHE A C 1
ATOM 749 O O . PHE A 1 95 ? 7.558 2.888 -13.560 1.00 48.53 95 PHE A O 1
ATOM 756 N N . TRP A 1 96 ? 5.564 3.286 -14.550 1.00 48.16 96 TRP A N 1
ATOM 757 C CA . TRP A 1 96 ? 5.930 3.628 -15.943 1.00 48.16 96 TRP A CA 1
ATOM 758 C C . TRP A 1 96 ? 6.571 2.474 -16.738 1.00 48.16 96 TRP A C 1
ATOM 760 O O . TRP A 1 96 ? 7.780 2.262 -16.737 1.00 48.16 96 TRP A O 1
ATOM 770 N N . LYS A 1 97 ? 5.742 1.719 -17.470 1.00 45.25 97 LYS A N 1
ATOM 771 C CA . LYS A 1 97 ? 6.197 0.636 -18.355 1.00 45.25 97 LYS A CA 1
ATOM 772 C C . LYS A 1 97 ? 6.731 1.249 -19.657 1.00 45.25 97 LYS A C 1
ATOM 774 O O . LYS A 1 97 ? 5.979 1.908 -20.364 1.00 45.25 97 LYS A O 1
ATOM 779 N N . LYS A 1 98 ? 8.010 1.048 -19.984 1.00 45.06 98 LYS A N 1
ATOM 780 C CA . LYS A 1 98 ? 8.593 1.388 -21.293 1.00 45.06 98 LYS A CA 1
ATOM 781 C C . LYS A 1 98 ? 8.794 0.094 -22.086 1.00 45.06 98 LYS A C 1
ATOM 783 O O . LYS A 1 98 ? 9.476 -0.808 -21.614 1.00 45.06 98 LYS A O 1
ATOM 788 N N . GLU A 1 99 ? 8.157 -0.027 -23.243 1.00 48.47 99 GLU A N 1
ATOM 789 C CA . GLU A 1 99 ? 8.323 -1.140 -24.181 1.00 48.47 99 GLU A CA 1
ATOM 790 C C . GLU A 1 99 ? 9.418 -0.789 -25.191 1.00 48.47 99 GLU A C 1
ATOM 792 O O . GLU A 1 99 ? 9.288 0.194 -25.923 1.00 48.47 99 GLU A O 1
ATOM 797 N N . ASP A 1 100 ? 10.483 -1.590 -25.252 1.00 39.94 100 ASP A N 1
ATOM 798 C CA . ASP A 1 100 ? 11.436 -1.544 -26.361 1.00 39.94 100 ASP A CA 1
ATOM 799 C C . ASP A 1 100 ? 10.894 -2.386 -27.520 1.00 39.94 100 ASP A C 1
ATOM 801 O O . ASP A 1 100 ? 10.722 -3.600 -27.408 1.00 39.94 100 ASP A O 1
ATOM 805 N N . THR A 1 101 ? 10.595 -1.716 -28.631 1.00 61.75 101 THR A N 1
ATOM 806 C CA . THR A 1 101 ? 10.113 -2.329 -29.877 1.00 61.75 101 THR A CA 1
ATOM 807 C C . THR A 1 101 ? 11.195 -2.214 -30.958 1.00 61.75 101 THR A C 1
ATOM 809 O O . THR A 1 101 ? 12.093 -1.375 -30.819 1.00 61.75 101 THR A O 1
ATOM 812 N N . PRO A 1 102 ? 11.152 -3.006 -32.047 1.00 52.50 102 PRO A N 1
ATOM 813 C CA . PRO A 1 102 ? 12.057 -2.822 -33.188 1.00 52.50 102 PRO A CA 1
ATOM 814 C C . PRO A 1 102 ? 12.033 -1.394 -33.763 1.00 52.50 102 PRO A C 1
ATOM 816 O O . PRO A 1 102 ? 13.008 -0.957 -34.370 1.00 52.50 102 PRO A O 1
ATOM 819 N N . GLU A 1 103 ? 10.943 -0.654 -33.539 1.00 70.12 103 GLU A N 1
ATOM 820 C CA . GLU A 1 103 ? 10.742 0.729 -33.974 1.00 70.12 103 GLU A CA 1
ATOM 821 C C . GLU A 1 103 ? 11.222 1.783 -32.954 1.00 70.12 103 GLU A C 1
ATOM 823 O O . GLU A 1 103 ? 11.179 2.983 -33.231 1.00 70.12 103 GLU A O 1
ATOM 828 N N . GLY A 1 104 ? 11.702 1.354 -31.783 1.00 46.50 104 GLY A N 1
ATOM 829 C CA . GLY A 1 104 ? 12.201 2.214 -30.716 1.00 46.50 104 GLY A CA 1
ATOM 830 C C . GLY A 1 104 ? 11.446 2.056 -29.398 1.00 46.50 104 GLY A C 1
ATOM 831 O O . GLY A 1 104 ? 10.445 1.350 -29.274 1.00 46.50 104 GLY A O 1
ATOM 832 N N . ALA A 1 105 ? 11.967 2.718 -28.374 1.00 52.00 105 ALA A N 1
ATOM 833 C CA . ALA A 1 105 ? 11.434 2.631 -27.028 1.00 52.00 105 ALA A CA 1
ATOM 834 C C . ALA A 1 105 ? 10.204 3.536 -26.862 1.00 52.00 105 ALA A C 1
ATOM 836 O O . ALA A 1 105 ? 10.297 4.740 -27.113 1.00 52.00 105 ALA A O 1
ATOM 837 N N . ARG A 1 106 ? 9.080 3.000 -26.376 1.00 53.09 106 ARG A N 1
ATOM 838 C CA . ARG A 1 106 ? 7.854 3.774 -26.114 1.00 53.09 106 ARG A CA 1
ATOM 839 C C . ARG A 1 106 ? 7.319 3.557 -24.706 1.00 53.09 106 ARG A C 1
ATOM 841 O O . ARG A 1 106 ? 7.456 2.478 -24.145 1.00 53.09 106 ARG A O 1
ATOM 848 N N . TRP A 1 107 ? 6.674 4.573 -24.150 1.00 58.19 107 TRP A N 1
ATOM 849 C CA . TRP A 1 107 ? 5.938 4.438 -22.895 1.00 58.19 107 TRP A CA 1
ATOM 850 C C . TRP A 1 107 ? 4.598 3.747 -23.152 1.00 58.19 107 TRP A C 1
ATOM 852 O O . TRP A 1 107 ? 3.938 4.012 -24.154 1.00 58.19 107 TRP A O 1
ATOM 862 N N . VAL A 1 108 ? 4.233 2.829 -22.267 1.00 57.06 108 VAL A N 1
ATOM 863 C CA . VAL A 1 108 ? 2.970 2.102 -22.301 1.00 57.06 108 VAL A CA 1
ATOM 864 C C . VAL A 1 108 ? 2.020 2.800 -21.354 1.00 57.06 108 VAL A C 1
ATOM 866 O O . VAL A 1 108 ? 2.270 2.869 -20.148 1.00 57.06 108 VAL A O 1
ATOM 869 N N . ASP A 1 109 ? 0.940 3.312 -21.924 1.00 54.78 109 ASP A N 1
ATOM 870 C CA . ASP A 1 109 ? -0.133 3.931 -21.165 1.00 54.78 109 ASP A CA 1
ATOM 871 C C . ASP A 1 109 ? -0.852 2.912 -20.273 1.00 54.78 109 ASP A C 1
ATOM 873 O O . ASP A 1 109 ? -0.747 1.690 -20.443 1.00 54.78 109 ASP A O 1
ATOM 877 N N . ALA A 1 110 ? -1.609 3.437 -19.309 1.00 55.00 110 ALA A N 1
ATOM 878 C CA . ALA A 1 110 ? -2.533 2.643 -18.513 1.00 55.00 110 ALA A CA 1
ATOM 879 C C . ALA A 1 110 ? -3.439 1.797 -19.423 1.00 55.00 110 ALA A C 1
ATOM 881 O O . ALA A 1 110 ? -3.807 2.197 -20.532 1.00 55.00 110 ALA A O 1
ATOM 882 N N . ARG A 1 111 ? -3.792 0.591 -18.967 1.00 61.88 111 ARG A N 1
ATOM 883 C CA . ARG A 1 111 ? -4.642 -0.288 -19.773 1.00 61.88 111 ARG A CA 1
ATOM 884 C C . ARG A 1 111 ? -6.048 0.306 -19.817 1.00 61.88 111 ARG A C 1
ATOM 886 O O . ARG A 1 111 ? -6.565 0.755 -18.804 1.00 61.88 111 ARG A O 1
ATOM 893 N N . ILE A 1 112 ? -6.725 0.171 -20.958 1.00 53.44 112 ILE A N 1
ATOM 894 C CA . ILE A 1 112 ? -8.133 0.584 -21.154 1.00 53.44 112 ILE A CA 1
ATOM 895 C C . ILE A 1 112 ? -9.068 -0.013 -20.077 1.00 53.44 112 ILE A C 1
ATOM 897 O O . ILE A 1 112 ? -10.109 0.550 -19.737 1.00 53.44 112 ILE A O 1
ATOM 901 N N . THR A 1 113 ? -8.701 -1.162 -19.502 1.00 64.31 113 THR A N 1
ATOM 902 C CA . THR A 1 113 ? -9.443 -1.794 -18.403 1.00 64.31 113 THR A CA 1
ATOM 903 C C . THR A 1 113 ? -9.464 -0.965 -17.119 1.00 64.31 113 THR A C 1
ATOM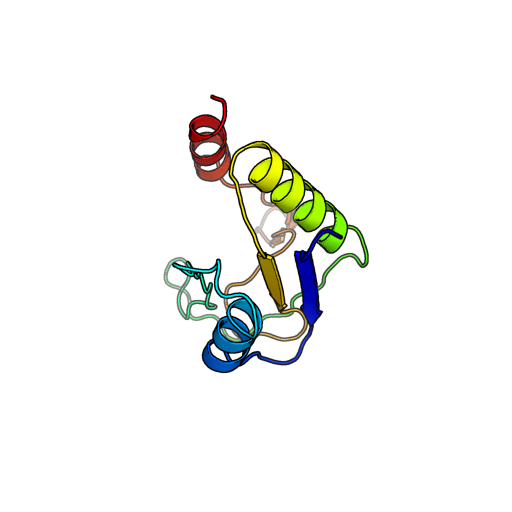 905 O O . THR A 1 113 ? -10.418 -1.090 -16.350 1.00 64.31 113 THR A O 1
ATOM 908 N N . ASP A 1 114 ? -8.455 -0.125 -16.889 1.00 68.50 114 ASP A N 1
ATOM 909 C CA . ASP A 1 114 ? -8.335 0.702 -15.687 1.00 68.50 114 ASP A CA 1
ATOM 910 C C . ASP A 1 114 ? -9.347 1.853 -15.721 1.00 68.50 114 ASP A C 1
ATOM 912 O O . ASP A 1 114 ? -10.022 2.110 -14.722 1.00 68.50 114 ASP A O 1
ATOM 916 N N . ASP A 1 115 ? -9.571 2.449 -16.895 1.00 67.19 115 ASP A N 1
ATOM 917 C CA . ASP A 1 115 ? -10.605 3.470 -17.098 1.00 67.19 115 ASP A CA 1
ATOM 918 C C . ASP A 1 115 ? -12.009 2.899 -16.860 1.00 67.19 115 ASP A C 1
ATOM 920 O O . ASP A 1 115 ? -12.838 3.492 -16.161 1.00 67.19 115 ASP A O 1
ATOM 924 N N . ALA A 1 116 ? -12.273 1.694 -17.378 1.00 70.50 116 ALA A N 1
ATOM 925 C CA . ALA A 1 116 ? -13.537 0.999 -17.149 1.00 70.50 116 ALA A CA 1
ATOM 926 C C . ALA A 1 116 ? -13.747 0.645 -15.665 1.00 70.50 116 ALA A C 1
ATOM 928 O O . ALA A 1 116 ? -14.874 0.698 -15.165 1.00 70.50 116 ALA A O 1
ATOM 929 N N . ALA A 1 117 ? -12.680 0.291 -14.942 1.00 75.50 117 ALA A N 1
ATOM 930 C CA . ALA A 1 117 ? -12.738 0.055 -13.504 1.00 75.50 117 ALA A CA 1
ATOM 931 C C . ALA A 1 117 ? -12.998 1.357 -12.732 1.00 75.50 117 ALA A C 1
ATOM 933 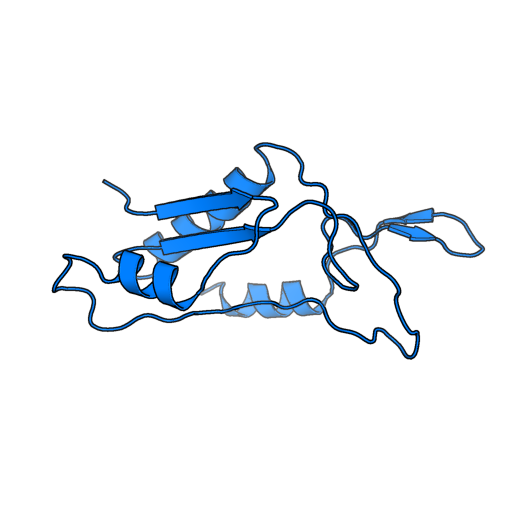O O . ALA A 1 117 ? -13.841 1.362 -11.834 1.00 75.50 117 ALA A O 1
ATOM 934 N N . MET A 1 118 ? -12.345 2.460 -13.111 1.00 75.94 118 MET A N 1
ATOM 935 C CA . MET A 1 118 ? -12.543 3.779 -12.507 1.00 75.94 118 MET A CA 1
ATOM 936 C C . MET A 1 118 ? -13.986 4.267 -12.683 1.00 75.94 118 MET A C 1
ATOM 938 O O . MET A 1 118 ? -14.598 4.731 -11.721 1.00 75.94 118 MET A O 1
ATOM 942 N N . ALA A 1 119 ? -14.575 4.068 -13.867 1.00 79.88 119 ALA A N 1
ATOM 943 C CA . ALA A 1 119 ? -15.953 4.459 -14.163 1.00 79.88 119 ALA A CA 1
ATOM 944 C C . ALA A 1 119 ? -16.987 3.825 -13.212 1.00 79.88 119 ALA A C 1
ATOM 946 O O . ALA A 1 119 ? -17.999 4.450 -12.895 1.00 79.88 119 ALA A O 1
ATOM 947 N N . ARG A 1 120 ? -16.725 2.620 -12.681 1.00 81.56 120 ARG A N 1
ATOM 948 C CA . ARG A 1 120 ? -17.607 1.961 -11.694 1.00 81.56 120 ARG A CA 1
ATOM 949 C C . ARG A 1 120 ? -17.734 2.746 -10.387 1.00 81.56 120 ARG A C 1
ATOM 951 O O . ARG A 1 120 ? -18.714 2.568 -9.664 1.00 81.56 120 ARG A O 1
ATOM 958 N N . TRP A 1 121 ? -16.755 3.596 -10.092 1.00 79.81 121 TRP A N 1
ATOM 959 C CA . TRP A 1 121 ? -16.666 4.383 -8.868 1.00 79.81 121 TRP A CA 1
ATOM 960 C C . TRP A 1 121 ? -17.114 5.843 -9.053 1.00 79.81 121 TRP A C 1
ATOM 962 O O . TRP A 1 121 ? -17.069 6.596 -8.083 1.00 79.81 121 TRP A O 1
ATOM 972 N N . ASN A 1 122 ? -17.580 6.253 -10.240 1.00 75.81 122 ASN A N 1
ATOM 973 C CA . ASN A 1 122 ? -18.114 7.599 -10.513 1.00 75.81 122 ASN A CA 1
ATOM 974 C C . ASN A 1 122 ? -19.603 7.740 -10.131 1.00 75.81 122 ASN A C 1
ATOM 976 O O . ASN A 1 122 ? -20.404 8.229 -10.925 1.00 75.81 122 ASN A O 1
ATOM 980 N N . LYS A 1 123 ? -19.980 7.271 -8.937 1.00 59.81 123 LYS A N 1
ATOM 981 C CA . LYS A 1 123 ? -21.329 7.462 -8.382 1.00 59.81 123 LYS A CA 1
ATOM 982 C C . LYS A 1 123 ? -21.400 8.700 -7.505 1.00 59.81 123 LYS A C 1
ATOM 984 O O . LYS A 1 123 ? -20.399 8.951 -6.796 1.00 59.81 123 LYS A O 1
#